Protein AF-A0A852MVF2-F1 (afdb_monomer)

InterPro domains:
  IPR016192 APOBEC/CMP deaminase, zinc-binding [PS00903] (50-86)
  IPR016193 Cytidine deaminase-like [SSF53927] (29-123)
  IPR041547 C->U-editing enzyme APOBEC-1 [PF18774] (13-133)
  IPR050610 APOBEC Cytidine Deaminase [PTHR13857] (8-133)

Radius of gyration: 14.44 Å; Cα contacts (8 Å, |Δi|>4): 221; chains: 1; bounding box: 33×32×40 Å

Secondary structure (DSSP, 8-state):
-----HHHHHHHH-TT---SS-EEEEEEEESSSPPPEEEEEE-BTTTTB-HHHHIIIII-----SS-EEEEEEESSPPPHHHHHHHHHHHHH-TTEEEEEEESS-TTTTSHHHHHHHHHHHTSTTEEEEEPP--

Mean predicted aligned error: 4.95 Å

pLDDT: mean 8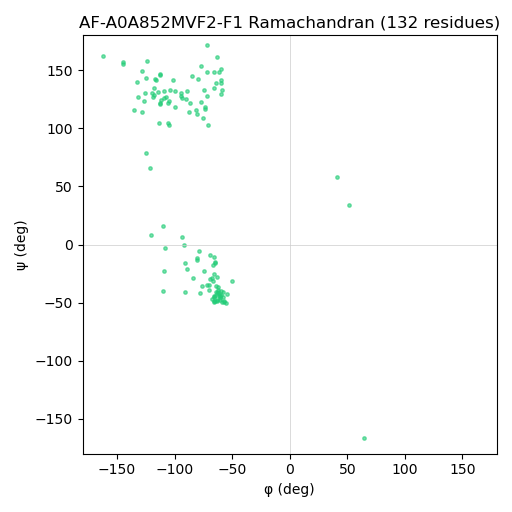9.05, std 10.0, range [46.41, 98.25]

Foldseek 3Di:
DDDDDPVNVCQLLALVHDDPKKKKWKWKDFDDDDDTDIDIFIQDPVVRGHRLRCCLPPPDDDPDLGAMEMEIEMSEQDALVSLVVVVVSCVVNVSYAYEYEYSYYDPCVDPSRVVSVVVSCPDPRYHYYYDDDD

Nearest PDB structures (foldseek):
  5z98-assembly1_A-2  TM=8.944E-01  e=8.880E-13  Pan troglodytes
  5jj4-assembly1_C  TM=9.070E-01  e=4.450E-11  Escherichia coli O157:H7
  8fvi-assembly1_A  TM=8.799E-01  e=7.645E-12  Homo sapiens
  5w3v-assembly1_B  TM=8.955E-01  e=3.428E-11  Macaca nemestrina
  5w45-assembly2_B  TM=8.680E-01  e=9.736E-11  Homo sapiens

Structure (mmCIF, N/CA/C/O backbone):
data_AF-A0A852MVF2-F1
#
_entry.id   AF-A0A852MVF2-F1
#
loop_
_atom_site.group_PDB
_atom_site.id
_atom_site.type_symbol
_atom_site.label_atom_id
_atom_site.label_alt_id
_atom_site.label_comp_id
_atom_site.label_asym_id
_atom_site.label_entity_id
_atom_site.label_seq_id
_atom_site.pdbx_PDB_ins_code
_atom_site.Cartn_x
_atom_site.Cartn_y
_atom_site.Cartn_z
_atom_site.occupancy
_atom_site.B_iso_or_equiv
_atom_site.auth_seq_id
_atom_site.auth_comp_id
_atom_site.auth_asym_id
_atom_site.auth_atom_id
_atom_site.pdbx_PDB_model_num
ATOM 1 N N . SER A 1 1 ? -7.450 19.927 -0.834 1.00 46.41 1 SER A N 1
ATOM 2 C CA . SER A 1 1 ? -7.901 18.754 -1.604 1.00 46.41 1 SER A CA 1
ATOM 3 C C . SER A 1 1 ? -7.329 18.884 -3.001 1.00 46.41 1 SER A C 1
ATOM 5 O O . SER A 1 1 ? -7.687 19.831 -3.693 1.00 46.41 1 SER A O 1
ATOM 7 N N . MET A 1 2 ? -6.349 18.052 -3.359 1.00 49.56 2 MET A N 1
ATOM 8 C CA . MET A 1 2 ? -5.748 18.068 -4.693 1.00 49.56 2 MET A CA 1
ATOM 9 C C . MET A 1 2 ? -6.685 17.304 -5.630 1.00 49.56 2 MET A C 1
ATOM 11 O O . MET A 1 2 ? -6.912 16.111 -5.445 1.00 49.56 2 MET A O 1
ATOM 15 N N . TYR A 1 3 ? -7.303 18.010 -6.575 1.00 61.66 3 TYR A N 1
ATOM 16 C CA . TYR A 1 3 ? -8.206 17.407 -7.550 1.00 61.66 3 TYR A CA 1
ATOM 17 C C . TYR A 1 3 ? -7.370 16.662 -8.595 1.00 61.66 3 TYR A C 1
ATOM 19 O O . TYR A 1 3 ? -6.693 17.290 -9.407 1.00 61.66 3 TYR A O 1
ATOM 27 N N . VAL A 1 4 ? -7.393 15.329 -8.576 1.00 64.69 4 VAL A N 1
ATOM 28 C CA . VAL A 1 4 ? -6.790 14.529 -9.649 1.00 64.69 4 VAL A CA 1
ATOM 29 C C . VAL A 1 4 ? -7.730 14.557 -10.847 1.00 64.69 4 VAL A C 1
ATOM 31 O O . VAL A 1 4 ? -8.908 14.212 -10.747 1.00 64.69 4 VAL A O 1
ATOM 34 N N . ALA A 1 5 ? -7.226 15.006 -11.996 1.00 73.75 5 ALA A N 1
ATOM 35 C CA . ALA A 1 5 ? -8.019 15.050 -13.215 1.00 73.75 5 ALA A CA 1
ATOM 36 C C . ALA A 1 5 ? -8.506 13.638 -13.582 1.00 73.75 5 ALA A C 1
ATOM 38 O O . ALA A 1 5 ? -7.730 12.684 -13.546 1.00 73.75 5 ALA A O 1
ATOM 39 N N . LYS A 1 6 ? -9.761 13.503 -14.036 1.00 73.44 6 LYS A N 1
ATOM 40 C CA . LYS A 1 6 ? -10.316 12.220 -14.525 1.00 73.44 6 LYS A CA 1
ATOM 41 C C . LYS A 1 6 ? -9.413 11.531 -15.554 1.00 73.44 6 LYS A C 1
ATOM 43 O O . LYS A 1 6 ? -9.382 10.310 -15.637 1.00 73.44 6 LYS A O 1
ATOM 48 N N . ARG A 1 7 ? -8.685 12.325 -16.343 1.00 76.12 7 ARG A N 1
ATOM 49 C CA . ARG A 1 7 ? -7.694 11.835 -17.300 1.00 76.12 7 ARG A CA 1
ATOM 50 C C . ARG A 1 7 ? -6.506 11.159 -16.608 1.00 76.12 7 ARG A C 1
ATOM 52 O O . ARG A 1 7 ? -6.188 10.039 -16.973 1.00 76.12 7 ARG A O 1
ATOM 59 N N . ALA A 1 8 ? -5.923 11.798 -15.594 1.00 74.19 8 ALA A N 1
ATOM 60 C CA . ALA A 1 8 ? -4.826 11.224 -14.818 1.00 74.19 8 ALA A CA 1
ATOM 61 C C . ALA A 1 8 ? -5.268 9.940 -14.100 1.00 74.19 8 ALA A C 1
ATOM 63 O O . ALA A 1 8 ? -4.544 8.956 -14.125 1.00 74.19 8 ALA A O 1
ATOM 64 N N . LEU A 1 9 ? -6.492 9.894 -13.561 1.00 76.75 9 LEU A N 1
ATOM 65 C CA . LEU A 1 9 ? -7.052 8.658 -13.000 1.00 76.75 9 LEU A CA 1
ATOM 66 C C . LEU A 1 9 ? -7.069 7.521 -14.038 1.00 76.75 9 LEU A C 1
ATOM 68 O O . LEU A 1 9 ? -6.598 6.424 -13.764 1.00 76.75 9 LEU A O 1
ATOM 72 N N . ARG A 1 10 ? -7.578 7.791 -15.245 1.00 80.00 10 ARG A N 1
ATOM 73 C CA . ARG A 1 10 ? -7.638 6.791 -16.321 1.00 80.00 10 ARG A CA 1
ATOM 74 C C . ARG A 1 10 ? -6.252 6.331 -16.755 1.00 80.00 10 ARG A C 1
ATOM 76 O O . ARG A 1 10 ? -6.018 5.138 -16.837 1.00 80.00 10 ARG A O 1
ATOM 83 N N . GLU A 1 11 ? -5.337 7.258 -17.010 1.00 83.69 11 GLU A N 1
ATOM 84 C CA . GLU A 1 11 ? -3.986 6.924 -17.478 1.00 83.69 11 GLU A CA 1
ATOM 85 C C . GLU A 1 11 ? -3.197 6.129 -16.426 1.00 83.69 11 GLU A C 1
ATOM 87 O O . GLU A 1 11 ? -2.448 5.221 -16.776 1.00 83.69 11 GLU A O 1
ATOM 92 N N . GLN A 1 12 ? -3.392 6.430 -15.140 1.00 85.50 12 GLN A N 1
ATOM 93 C CA . GLN A 1 12 ? -2.636 5.800 -14.059 1.00 85.50 12 GLN A CA 1
ATOM 94 C C . GLN A 1 12 ? -3.222 4.457 -13.613 1.00 85.50 12 GLN A C 1
ATOM 96 O O . GLN A 1 12 ? -2.466 3.590 -13.185 1.00 85.50 12 GLN A O 1
ATOM 101 N N . PHE A 1 13 ? -4.533 4.236 -13.735 1.00 87.25 13 PHE A N 1
ATOM 102 C CA . PHE A 1 13 ? -5.190 3.006 -13.266 1.00 87.25 13 PHE A CA 1
ATOM 103 C C . PHE A 1 13 ? -5.645 2.068 -14.394 1.00 87.25 13 PHE A C 1
ATOM 105 O O . PHE A 1 13 ? -6.095 0.965 -14.111 1.00 87.25 13 PHE A O 1
ATOM 112 N N . ASP A 1 14 ? -5.479 2.440 -15.668 1.00 86.12 14 ASP A N 1
ATOM 113 C CA . ASP A 1 14 ? -5.697 1.519 -16.789 1.00 86.12 14 ASP A CA 1
ATOM 114 C C . ASP A 1 14 ? -4.544 0.496 -16.869 1.00 86.12 14 ASP A C 1
ATOM 116 O O . ASP A 1 14 ? -3.384 0.879 -17.068 1.00 86.12 14 ASP A O 1
ATOM 120 N N . PRO A 1 15 ? -4.812 -0.814 -16.729 1.00 84.19 15 PRO A N 1
ATOM 121 C CA . PRO A 1 15 ? -3.761 -1.828 -16.697 1.00 84.19 15 PRO A CA 1
ATOM 122 C C . PRO A 1 15 ? -3.053 -2.030 -18.044 1.00 84.19 15 PRO A C 1
ATOM 124 O O . PRO A 1 15 ? -2.036 -2.718 -18.098 1.00 84.19 15 PRO A O 1
ATOM 127 N N . ARG A 1 16 ? -3.557 -1.426 -19.130 1.00 84.06 16 ARG A N 1
ATOM 128 C CA . ARG A 1 16 ? -2.944 -1.467 -20.468 1.00 84.06 16 ARG A CA 1
ATOM 129 C C . ARG A 1 16 ? -1.799 -0.465 -20.633 1.00 84.06 16 ARG A C 1
ATOM 131 O O . ARG A 1 16 ? -1.076 -0.536 -21.625 1.00 84.06 16 ARG A O 1
ATOM 138 N N . TRP A 1 17 ? -1.640 0.465 -19.689 1.00 82.44 17 TRP A N 1
ATOM 139 C CA . TRP A 1 17 ? -0.610 1.502 -19.707 1.00 82.44 17 TRP A CA 1
ATOM 140 C C . TRP A 1 17 ? 0.406 1.286 -18.584 1.00 82.44 17 TRP A C 1
ATOM 142 O O . TRP A 1 17 ? 0.064 0.828 -17.495 1.00 82.44 17 TRP A O 1
ATOM 152 N N . TYR A 1 18 ? 1.666 1.639 -18.857 1.00 83.12 18 TYR A N 1
ATOM 153 C CA . TYR A 1 18 ? 2.812 1.379 -17.979 1.00 83.12 18 TYR A CA 1
ATOM 154 C C . TYR A 1 18 ? 3.522 2.687 -17.590 1.00 83.12 18 TYR A C 1
ATOM 156 O O . TYR A 1 18 ? 4.646 2.932 -18.035 1.00 83.12 18 TYR A O 1
ATOM 164 N N . PRO A 1 19 ? 2.863 3.572 -16.821 1.00 83.25 19 PRO A N 1
ATOM 165 C CA . PRO A 1 19 ? 3.481 4.812 -16.370 1.00 83.25 19 PRO A CA 1
ATOM 166 C C . PRO A 1 19 ? 4.642 4.522 -15.410 1.00 83.25 19 PRO A C 1
ATOM 168 O O . PRO A 1 19 ? 4.608 3.543 -14.662 1.00 83.25 19 PRO A O 1
ATOM 171 N N . GLN A 1 20 ? 5.657 5.393 -15.433 1.00 79.44 20 GLN A N 1
ATOM 172 C CA . GLN A 1 20 ? 6.776 5.342 -14.484 1.00 79.44 20 GLN A CA 1
ATOM 173 C C . GLN A 1 20 ? 6.350 5.776 -13.076 1.00 79.44 20 GLN A C 1
ATOM 175 O O . GLN A 1 20 ? 6.834 5.223 -12.093 1.00 79.44 20 GLN A O 1
ATOM 180 N N . GLU A 1 21 ? 5.433 6.742 -12.986 1.00 83.25 21 GLU A N 1
ATOM 181 C CA . GLU A 1 21 ? 4.898 7.219 -11.714 1.00 83.25 21 GLU A CA 1
ATOM 182 C C . GLU A 1 21 ? 3.968 6.175 -11.071 1.00 83.25 21 GLU A C 1
ATOM 184 O O . GLU A 1 21 ? 3.244 5.438 -11.745 1.00 83.25 21 GLU A O 1
ATOM 189 N N . THR A 1 22 ? 3.956 6.159 -9.741 1.00 84.50 22 THR A N 1
ATOM 190 C CA . THR A 1 22 ? 3.006 5.408 -8.921 1.00 84.50 22 THR A CA 1
ATOM 191 C C . THR A 1 22 ? 2.103 6.379 -8.175 1.00 84.50 22 THR A C 1
ATOM 193 O O . THR A 1 22 ? 2.563 7.196 -7.380 1.00 84.50 22 THR A O 1
ATOM 196 N N . TYR A 1 23 ? 0.800 6.248 -8.405 1.00 90.31 23 TYR A N 1
ATOM 197 C CA . TYR A 1 23 ? -0.262 6.936 -7.676 1.00 90.31 23 TYR A CA 1
ATOM 198 C C . TYR A 1 23 ? -0.910 6.010 -6.645 1.00 90.31 23 TYR A C 1
ATOM 200 O O . TYR A 1 23 ? -1.144 4.827 -6.920 1.00 90.31 23 TYR A O 1
ATOM 208 N N . LEU A 1 24 ? -1.229 6.597 -5.493 1.00 92.38 24 LEU A N 1
ATOM 209 C CA . LEU A 1 24 ? -1.923 6.014 -4.353 1.00 92.38 24 LEU A CA 1
ATOM 210 C C . LEU A 1 24 ? -3.087 6.942 -3.984 1.00 92.38 24 LEU A C 1
ATOM 212 O O . LEU A 1 24 ? -2.883 8.076 -3.548 1.00 92.38 24 LEU A O 1
ATOM 216 N N . LEU A 1 25 ? -4.315 6.462 -4.153 1.00 92.25 25 LEU A N 1
ATOM 217 C CA . LEU A 1 25 ? -5.500 7.057 -3.537 1.00 92.25 25 LEU A CA 1
ATOM 218 C C . LEU A 1 25 ? -5.772 6.319 -2.237 1.00 92.25 25 LEU A C 1
ATOM 220 O O . LEU A 1 25 ? -5.863 5.095 -2.236 1.00 92.25 25 LEU A O 1
ATOM 224 N N . CYS A 1 26 ? -5.914 7.050 -1.141 1.00 92.31 26 CYS A N 1
ATOM 225 C CA . CYS A 1 26 ? -6.259 6.461 0.139 1.00 92.31 26 CYS A CA 1
ATOM 226 C C . CYS A 1 26 ? -7.607 6.960 0.646 1.00 92.31 26 CYS A C 1
ATOM 228 O O . CYS A 1 26 ? -7.913 8.153 0.570 1.00 92.31 26 CYS A O 1
ATOM 230 N N . GLU A 1 27 ? -8.351 6.054 1.265 1.00 93.00 27 GLU A N 1
ATOM 231 C CA . GLU A 1 27 ? -9.455 6.371 2.159 1.00 93.00 27 GLU A CA 1
ATOM 232 C C . GLU A 1 27 ? -9.100 5.911 3.574 1.00 93.00 27 GLU A C 1
ATOM 234 O O . GLU A 1 27 ? -8.654 4.784 3.776 1.00 93.00 27 GLU A O 1
ATOM 239 N N . LEU A 1 28 ? -9.285 6.784 4.564 1.00 92.00 28 LEU A N 1
ATOM 240 C CA . LEU A 1 28 ? -9.076 6.477 5.978 1.00 92.00 28 LEU A CA 1
ATOM 241 C C . LEU A 1 28 ? -10.378 6.639 6.745 1.00 92.00 28 LEU A C 1
ATOM 243 O O . LEU A 1 28 ? -10.980 7.716 6.749 1.00 92.00 28 LEU A O 1
ATOM 247 N N . LYS A 1 29 ? -10.771 5.598 7.477 1.00 91.75 29 LYS A N 1
ATOM 248 C CA . LYS A 1 29 ? -11.969 5.605 8.314 1.00 91.75 29 LYS A CA 1
ATOM 249 C C . LYS A 1 29 ? -11.642 5.185 9.744 1.00 91.75 29 LYS A C 1
ATOM 251 O O . LYS A 1 29 ? -11.142 4.091 9.986 1.00 91.75 29 LYS A O 1
ATOM 256 N N . TRP A 1 30 ? -11.979 6.049 10.700 1.00 89.75 30 TRP A N 1
ATOM 257 C CA . TRP A 1 30 ? -11.840 5.783 12.133 1.00 89.75 30 TRP A CA 1
ATOM 258 C C . TRP A 1 30 ? -13.192 5.364 12.720 1.00 89.75 30 TRP A C 1
ATOM 260 O O . TRP A 1 30 ? -14.147 6.142 12.703 1.00 89.75 30 TRP A O 1
ATOM 270 N N . GLY A 1 31 ? -13.278 4.143 13.252 1.00 85.06 31 GLY A N 1
ATOM 271 C CA . GLY A 1 31 ? -14.526 3.575 13.771 1.00 85.06 31 GLY A CA 1
ATOM 272 C C . GLY A 1 31 ? -15.613 3.362 12.702 1.00 85.06 31 GLY A C 1
ATOM 273 O O . GLY A 1 31 ? -15.363 3.404 11.497 1.00 85.06 31 GLY A O 1
ATOM 274 N N . ASN A 1 32 ? -16.852 3.122 13.142 1.00 74.25 32 ASN A N 1
ATOM 275 C CA . ASN A 1 32 ? -17.922 2.648 12.250 1.00 74.25 32 ASN A CA 1
ATOM 276 C C . ASN A 1 32 ? -18.731 3.763 11.561 1.00 74.25 32 ASN A C 1
ATOM 278 O O . ASN A 1 32 ? -19.328 3.512 10.514 1.00 74.25 32 ASN A O 1
ATOM 282 N N . SER A 1 33 ? -18.733 4.987 12.093 1.00 66.12 33 SER A N 1
ATOM 283 C CA . SER A 1 33 ? -19.697 6.041 11.726 1.00 66.12 33 SER A CA 1
ATOM 284 C C . SER A 1 33 ? -19.082 7.330 11.163 1.00 66.12 33 SER A C 1
ATOM 286 O O . SER A 1 33 ? -19.797 8.309 10.967 1.00 66.12 33 SER A O 1
ATOM 288 N N . GLY A 1 34 ? -17.776 7.353 10.884 1.00 71.50 34 GLY A N 1
ATOM 289 C CA . GLY A 1 34 ? -17.106 8.525 10.314 1.00 71.50 34 GLY A CA 1
ATOM 290 C C . GLY A 1 34 ? -17.192 8.608 8.786 1.00 71.50 34 GLY A C 1
ATOM 291 O O . GLY A 1 34 ? -17.113 7.584 8.102 1.00 71.50 34 GLY A O 1
ATOM 292 N N . THR A 1 35 ? -17.287 9.832 8.258 1.00 83.12 35 THR A N 1
ATOM 293 C CA . THR A 1 35 ? -16.983 10.141 6.851 1.00 83.12 35 THR A CA 1
ATOM 294 C C . THR A 1 35 ? -15.522 9.776 6.569 1.00 83.12 35 THR A C 1
ATOM 296 O O . THR A 1 35 ? -14.656 10.192 7.348 1.00 83.12 35 THR A O 1
ATOM 299 N N . PRO A 1 36 ? -15.219 9.018 5.500 1.00 86.69 36 PRO A N 1
ATOM 300 C CA . PRO A 1 36 ? -13.842 8.678 5.173 1.00 86.69 36 PRO A CA 1
ATOM 301 C C . PRO A 1 36 ? -13.049 9.937 4.816 1.00 86.69 36 PRO A C 1
ATOM 303 O O . PRO A 1 36 ? -13.535 10.838 4.127 1.00 86.69 36 PRO A O 1
ATOM 306 N N . TRP A 1 37 ? -11.814 10.004 5.301 1.00 88.81 37 TRP A N 1
ATOM 307 C CA . TRP A 1 37 ? -10.856 11.009 4.874 1.00 88.81 37 TRP A CA 1
ATOM 308 C C . TRP A 1 37 ? -10.132 10.507 3.630 1.00 88.81 37 TRP A C 1
ATOM 310 O O . TRP A 1 37 ? -9.515 9.446 3.665 1.00 88.81 37 TRP A O 1
ATOM 320 N N . ILE A 1 38 ? -10.223 11.266 2.540 1.00 89.44 38 ILE A N 1
ATOM 321 C CA . ILE A 1 38 ? -9.690 10.875 1.234 1.00 89.44 38 ILE A CA 1
ATOM 322 C C . ILE A 1 38 ? -8.468 11.728 0.900 1.00 89.44 38 ILE A C 1
ATOM 324 O O . ILE A 1 38 ? -8.517 12.959 1.012 1.00 89.44 38 ILE A O 1
ATOM 328 N N . HIS A 1 39 ? -7.384 11.090 0.461 1.00 87.62 39 HIS A N 1
ATOM 329 C CA . HIS A 1 39 ? -6.155 11.778 0.072 1.00 87.62 39 HIS A CA 1
ATOM 330 C C . HIS A 1 39 ? -5.450 11.094 -1.103 1.00 87.62 39 HIS A C 1
ATOM 332 O O . HIS A 1 39 ? -5.657 9.915 -1.376 1.00 87.62 39 HIS A O 1
ATOM 338 N N . TRP A 1 40 ? -4.632 11.867 -1.816 1.00 87.88 40 TRP A N 1
ATOM 339 C CA . TRP A 1 40 ? -3.870 11.415 -2.976 1.00 87.88 40 TRP A CA 1
ATOM 340 C C . TRP A 1 40 ? -2.385 11.587 -2.713 1.00 87.88 40 TRP A C 1
ATOM 342 O O . TRP A 1 40 ? -1.946 12.675 -2.348 1.00 87.88 40 TRP A O 1
ATOM 352 N N . VAL A 1 41 ? -1.626 10.532 -2.970 1.00 89.00 41 VAL A N 1
ATOM 353 C CA . VAL A 1 41 ? -0.171 10.514 -2.897 1.00 89.00 41 VAL A CA 1
ATOM 354 C C . VAL A 1 41 ? 0.370 10.032 -4.238 1.00 89.00 41 VAL A C 1
ATOM 356 O O . VAL A 1 41 ? -0.214 9.160 -4.882 1.00 89.00 41 VAL A O 1
ATOM 359 N N . LYS A 1 42 ? 1.494 10.601 -4.664 1.00 88.31 42 LYS A N 1
ATOM 360 C CA . LYS A 1 42 ? 2.308 10.041 -5.740 1.00 88.31 42 LYS A CA 1
ATOM 361 C C . LYS A 1 42 ? 3.729 9.819 -5.243 1.00 88.31 42 LYS A C 1
ATOM 363 O O . LYS A 1 42 ? 4.130 10.448 -4.263 1.00 88.31 42 LYS A O 1
ATOM 368 N N . ASN A 1 43 ? 4.465 8.929 -5.895 1.00 85.19 43 ASN A N 1
ATOM 369 C CA . ASN A 1 43 ? 5.884 8.762 -5.613 1.00 85.19 43 ASN A CA 1
ATOM 370 C C . ASN A 1 43 ? 6.647 10.075 -5.875 1.00 85.19 43 ASN A C 1
ATOM 372 O O . ASN A 1 43 ? 6.250 10.898 -6.704 1.00 85.19 43 ASN A O 1
ATOM 376 N N . ASP A 1 44 ? 7.739 10.266 -5.145 1.00 83.94 44 ASP A N 1
ATOM 377 C CA . ASP A 1 44 ? 8.629 11.408 -5.311 1.00 83.94 44 ASP A CA 1
ATOM 378 C C . ASP A 1 44 ? 9.905 10.947 -6.016 1.00 83.94 44 ASP A C 1
ATOM 380 O O . ASP A 1 44 ? 10.771 10.314 -5.409 1.00 83.94 44 ASP A O 1
ATOM 384 N N . ASP A 1 45 ? 10.011 11.277 -7.304 1.00 77.44 45 ASP A N 1
ATOM 385 C CA . ASP A 1 45 ? 11.161 10.928 -8.143 1.00 77.44 45 ASP A CA 1
ATOM 386 C C . ASP A 1 45 ? 12.463 11.586 -7.662 1.00 77.44 45 ASP A C 1
ATOM 388 O O . ASP A 1 45 ? 13.544 11.043 -7.879 1.00 77.44 45 ASP A O 1
ATOM 392 N N . TYR A 1 46 ? 12.388 12.745 -6.996 1.00 79.44 46 TYR A N 1
ATOM 393 C CA . TYR A 1 46 ? 13.577 13.468 -6.543 1.00 79.44 46 TYR A CA 1
ATOM 394 C C . TYR A 1 46 ? 14.164 12.845 -5.277 1.00 79.44 46 TYR A C 1
ATOM 396 O O . TYR A 1 46 ? 15.381 12.710 -5.153 1.00 79.44 46 TYR A O 1
ATOM 404 N N . THR A 1 47 ? 13.304 12.450 -4.335 1.00 80.94 47 THR A N 1
ATOM 405 C CA . THR A 1 47 ? 13.741 11.787 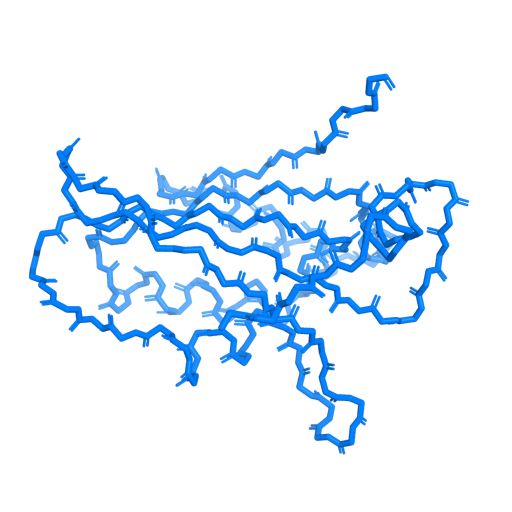-3.095 1.00 80.94 47 THR A CA 1
ATOM 406 C C . THR A 1 47 ? 13.771 10.263 -3.201 1.00 80.94 47 THR A C 1
ATOM 408 O O . THR A 1 47 ? 14.159 9.598 -2.242 1.00 80.94 47 THR A O 1
ATOM 411 N N . ASN A 1 48 ? 13.397 9.711 -4.363 1.00 84.50 48 ASN A N 1
ATOM 412 C CA . ASN A 1 48 ? 13.241 8.279 -4.613 1.00 84.50 48 ASN A CA 1
ATOM 413 C C . ASN A 1 48 ? 12.340 7.594 -3.565 1.00 84.50 48 ASN A C 1
ATOM 415 O O . ASN A 1 48 ? 12.570 6.446 -3.180 1.00 84.50 48 ASN A O 1
ATOM 419 N N . ARG A 1 49 ? 11.327 8.321 -3.071 1.00 89.25 49 ARG A N 1
ATOM 420 C CA . ARG A 1 49 ? 10.378 7.821 -2.071 1.00 89.25 49 ARG A CA 1
ATOM 421 C C . ARG A 1 49 ? 9.142 7.262 -2.749 1.00 89.25 49 ARG A C 1
ATOM 423 O O . ARG A 1 49 ? 8.518 7.907 -3.593 1.00 89.25 49 ARG A O 1
ATOM 430 N N . HIS A 1 50 ? 8.773 6.055 -2.343 1.00 94.25 50 HIS A N 1
ATOM 431 C CA . HIS A 1 50 ? 7.576 5.389 -2.834 1.00 94.25 50 HIS A CA 1
ATOM 432 C C . HIS A 1 50 ? 6.320 5.971 -2.169 1.00 94.25 50 HIS A C 1
ATOM 434 O O . HIS A 1 50 ? 6.374 6.484 -1.048 1.00 94.25 50 HIS A O 1
ATOM 440 N N . ALA A 1 51 ? 5.179 5.889 -2.855 1.00 94.06 51 ALA A N 1
ATOM 441 C CA . ALA A 1 51 ? 3.930 6.492 -2.391 1.00 94.06 51 ALA A CA 1
ATOM 442 C C . ALA A 1 51 ? 3.456 5.893 -1.053 1.00 94.06 51 ALA A C 1
ATOM 444 O O . ALA A 1 51 ? 2.960 6.612 -0.189 1.00 94.06 51 ALA A O 1
ATOM 445 N N . GLU A 1 52 ? 3.655 4.590 -0.862 1.00 96.19 52 GLU A N 1
ATOM 446 C CA . GLU A 1 52 ? 3.313 3.846 0.350 1.00 96.19 52 GLU A CA 1
ATOM 447 C C . GLU A 1 52 ? 4.141 4.326 1.544 1.00 96.19 52 GLU A C 1
ATOM 449 O O . GLU A 1 52 ? 3.609 4.538 2.632 1.00 96.19 52 GLU A O 1
ATOM 454 N N . GLU A 1 53 ? 5.445 4.527 1.336 1.00 94.62 53 GLU A N 1
ATOM 455 C CA . GLU A 1 53 ? 6.349 5.023 2.372 1.00 94.62 53 GLU A CA 1
ATOM 456 C C . GLU A 1 53 ? 5.997 6.459 2.759 1.00 94.62 53 GLU A C 1
ATOM 458 O O . GLU A 1 53 ? 5.818 6.749 3.942 1.00 94.62 53 GLU A O 1
ATOM 463 N N . TYR A 1 54 ? 5.833 7.336 1.763 1.00 92.44 54 TYR A N 1
ATOM 464 C CA . TYR A 1 54 ? 5.449 8.725 1.990 1.00 92.44 54 TYR A CA 1
ATOM 465 C C . TYR A 1 54 ? 4.120 8.820 2.740 1.00 92.44 54 TYR A C 1
ATOM 467 O O . TYR A 1 54 ? 4.011 9.558 3.716 1.00 92.44 54 TYR A O 1
ATOM 475 N N . PHE A 1 55 ? 3.118 8.033 2.338 1.00 94.12 55 PHE A N 1
ATOM 476 C CA . PHE A 1 55 ? 1.839 8.013 3.033 1.00 94.12 55 PHE A CA 1
ATOM 477 C C . PHE A 1 55 ? 2.004 7.614 4.506 1.00 94.12 55 PHE A C 1
ATOM 479 O O . PHE A 1 55 ? 1.491 8.298 5.388 1.00 94.12 55 PHE A O 1
ATOM 486 N N . LEU A 1 56 ? 2.724 6.528 4.794 1.00 94.62 56 LEU A N 1
ATOM 487 C CA . LEU A 1 56 ? 2.859 6.029 6.164 1.00 94.62 56 LEU A CA 1
ATOM 488 C C . LEU A 1 56 ? 3.693 6.946 7.071 1.00 94.62 56 LEU A C 1
ATOM 490 O O . LEU A 1 56 ? 3.461 6.951 8.277 1.00 94.62 56 LEU A O 1
ATOM 494 N N . GLN A 1 57 ? 4.658 7.683 6.518 1.00 90.94 57 GLN A N 1
ATOM 495 C CA . GLN A 1 57 ? 5.549 8.551 7.296 1.00 90.94 57 GLN A CA 1
ATOM 496 C C . GLN A 1 57 ? 5.022 9.981 7.449 1.00 90.94 57 GLN A C 1
ATOM 498 O O . GLN A 1 57 ? 5.153 10.560 8.522 1.00 90.94 57 GLN A O 1
ATOM 503 N N . GLU A 1 58 ? 4.449 10.549 6.388 1.00 88.62 58 GLU A N 1
ATOM 504 C CA . GLU A 1 58 ? 4.154 11.988 6.308 1.00 88.62 58 GLU A CA 1
ATOM 505 C C . GLU A 1 58 ? 2.655 12.288 6.383 1.00 88.62 58 GLU A C 1
ATOM 507 O O . GLU A 1 58 ? 2.256 13.403 6.714 1.00 88.62 58 GLU A O 1
ATOM 512 N N . ILE A 1 59 ? 1.810 11.311 6.037 1.00 88.50 59 ILE A N 1
ATOM 513 C CA . ILE A 1 59 ? 0.363 11.516 5.905 1.00 88.50 59 ILE A CA 1
ATOM 514 C C . ILE A 1 59 ? -0.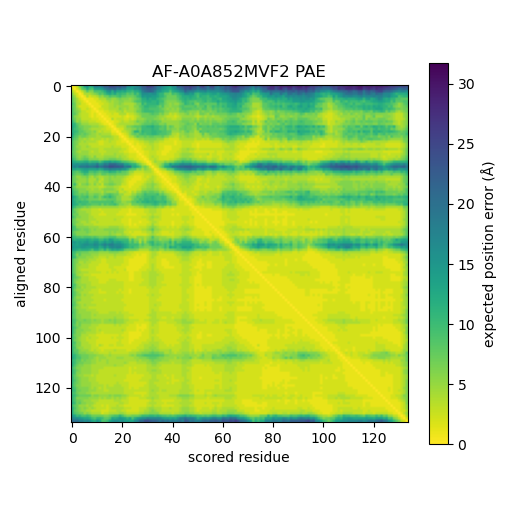419 10.808 7.010 1.00 88.50 59 ILE A C 1
ATOM 516 O O . ILE A 1 59 ? -1.409 11.343 7.515 1.00 88.50 59 ILE A O 1
ATOM 520 N N . PHE A 1 60 ? -0.016 9.593 7.379 1.00 90.81 60 PHE A N 1
ATOM 521 C CA . PHE A 1 60 ? -0.699 8.836 8.410 1.00 90.81 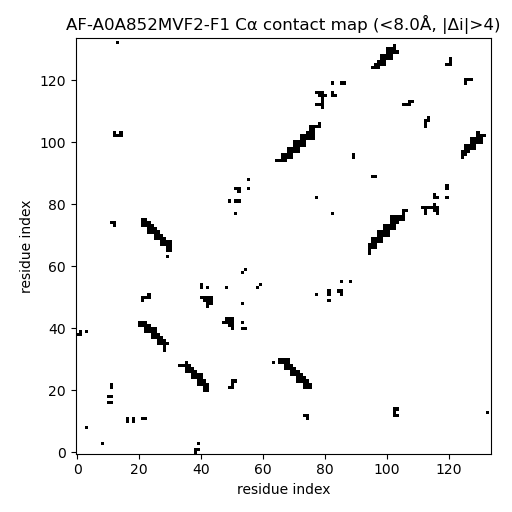60 PHE A CA 1
ATOM 522 C C . PHE A 1 60 ? -0.402 9.413 9.796 1.00 90.81 60 PHE A C 1
ATOM 524 O O . PHE A 1 60 ? 0.710 9.336 10.309 1.00 90.81 60 PHE A O 1
ATOM 531 N N . GLU A 1 61 ? -1.450 9.907 10.448 1.00 86.50 61 GLU A N 1
ATOM 532 C CA . GLU A 1 61 ? -1.416 10.325 11.844 1.00 86.50 61 GLU A CA 1
ATOM 533 C C . GLU A 1 61 ? -2.389 9.470 12.652 1.00 86.50 61 GLU A C 1
ATOM 535 O O . GLU A 1 61 ? -3.577 9.364 12.326 1.00 86.50 61 GLU A O 1
ATOM 540 N N . LEU A 1 62 ? -1.910 8.884 13.750 1.00 81.56 62 LEU A N 1
ATOM 541 C CA . LEU A 1 62 ? -2.771 8.158 14.677 1.00 81.56 62 LEU A CA 1
ATOM 542 C C . LEU A 1 62 ? -3.651 9.157 15.443 1.00 81.56 62 LEU A C 1
ATOM 544 O O . LEU A 1 62 ? -3.193 9.817 16.372 1.00 81.56 62 LEU A O 1
ATOM 548 N N . ARG A 1 63 ? -4.927 9.268 15.058 1.00 78.06 63 ARG A N 1
ATOM 549 C CA . ARG A 1 63 ? -5.863 10.246 15.650 1.00 78.06 63 ARG A CA 1
ATOM 550 C C . ARG A 1 63 ? -6.646 9.718 16.849 1.00 78.06 63 ARG A C 1
ATOM 552 O O . ARG A 1 63 ? -7.274 10.493 17.564 1.00 78.06 63 ARG A O 1
ATOM 559 N N . SER A 1 64 ? -6.671 8.403 17.047 1.00 76.12 64 SER A N 1
ATOM 560 C CA . SER A 1 64 ? -7.453 7.748 18.095 1.00 76.12 64 SER A CA 1
ATOM 561 C C . SER A 1 64 ? -6.948 6.326 18.352 1.00 76.12 64 SER A C 1
ATOM 563 O O . SER A 1 64 ? -6.300 5.731 17.496 1.00 76.12 64 SER A O 1
ATOM 565 N N . PHE A 1 65 ? -7.308 5.757 19.505 1.00 79.44 65 PHE A N 1
ATOM 566 C CA . PHE A 1 65 ? -7.129 4.331 19.801 1.00 79.44 65 PHE A CA 1
ATOM 567 C C . PHE A 1 65 ? -8.200 3.436 19.156 1.00 79.44 65 PHE A C 1
ATOM 569 O O . PHE A 1 65 ? -8.096 2.212 19.223 1.00 79.44 65 PHE A O 1
ATOM 576 N N . ASN A 1 66 ? -9.214 4.024 18.512 1.00 87.06 66 ASN A N 1
ATOM 577 C CA . ASN A 1 66 ? -10.224 3.282 17.761 1.00 87.06 66 ASN A CA 1
ATOM 578 C C . ASN A 1 66 ? -9.618 2.518 16.573 1.00 87.06 66 ASN A C 1
ATOM 580 O O . ASN A 1 66 ? -8.534 2.842 16.089 1.00 87.06 66 ASN A O 1
ATOM 584 N N . VAL A 1 67 ? -10.362 1.526 16.077 1.00 91.69 67 VAL A N 1
ATOM 585 C CA . VAL A 1 67 ? -10.012 0.810 14.843 1.00 91.69 67 VAL A CA 1
ATOM 586 C C . VAL A 1 67 ? -9.932 1.792 13.672 1.00 91.69 67 VAL A C 1
ATOM 588 O O . VAL A 1 67 ? -10.835 2.614 13.482 1.00 91.69 67 VAL A O 1
ATOM 591 N N . CYS A 1 68 ? -8.856 1.686 12.897 1.00 92.81 68 CYS A N 1
ATOM 592 C CA . CYS A 1 68 ? -8.628 2.433 11.669 1.00 92.81 68 CYS A CA 1
ATOM 593 C C . CYS A 1 68 ? -8.676 1.476 10.482 1.00 92.81 68 CYS A C 1
ATOM 595 O O . CYS A 1 68 ? -7.918 0.509 10.452 1.00 92.81 68 CYS A O 1
ATOM 597 N N . ASN A 1 69 ? -9.535 1.761 9.510 1.00 94.56 69 ASN A N 1
ATOM 598 C CA . ASN A 1 69 ? -9.541 1.065 8.230 1.00 94.56 69 ASN A CA 1
ATOM 599 C C . ASN A 1 69 ? -8.930 1.990 7.183 1.00 94.56 69 ASN A C 1
ATOM 601 O O . ASN A 1 69 ? -9.386 3.126 7.014 1.00 94.56 69 ASN A O 1
ATOM 605 N N . ILE A 1 70 ? -7.887 1.504 6.523 1.00 95.38 70 ILE A N 1
ATOM 606 C CA . ILE A 1 70 ? -7.209 2.174 5.424 1.00 95.38 70 ILE A CA 1
ATOM 607 C C . ILE A 1 70 ? -7.536 1.399 4.154 1.00 95.38 70 ILE A C 1
ATOM 609 O O . ILE A 1 70 ? -7.272 0.206 4.087 1.00 95.38 70 ILE A O 1
ATOM 613 N N . THR A 1 71 ? -8.044 2.069 3.132 1.00 96.06 71 THR A N 1
ATOM 614 C CA . THR A 1 71 ? -8.181 1.482 1.797 1.00 96.06 71 THR A CA 1
ATOM 615 C C . THR A 1 71 ? -7.225 2.202 0.866 1.00 96.06 71 THR A C 1
ATOM 617 O O . THR A 1 71 ? -7.295 3.424 0.730 1.00 96.06 71 THR A O 1
ATOM 620 N N . TRP A 1 72 ? -6.307 1.465 0.250 1.00 97.00 72 TRP A N 1
ATOM 621 C CA . TRP A 1 72 ? -5.384 1.975 -0.754 1.00 97.00 72 TRP A CA 1
ATOM 622 C C . TRP A 1 72 ? -5.775 1.480 -2.134 1.00 97.00 72 TRP A C 1
ATOM 624 O O . TRP A 1 72 ? -5.852 0.284 -2.381 1.00 97.00 72 TRP A O 1
ATOM 634 N N . TYR A 1 73 ? -5.929 2.421 -3.052 1.00 94.75 73 TYR A N 1
ATOM 635 C CA . TYR A 1 73 ? -6.051 2.177 -4.475 1.00 94.75 73 TYR A CA 1
ATOM 636 C C . TYR A 1 73 ? -4.724 2.566 -5.119 1.00 94.75 73 TYR A C 1
ATOM 638 O O . TYR A 1 73 ? -4.411 3.748 -5.287 1.00 94.75 73 TYR A O 1
ATOM 646 N N . LEU A 1 74 ? -3.930 1.556 -5.449 1.00 95.06 74 LEU A N 1
ATOM 647 C CA . LEU A 1 74 ? -2.594 1.689 -6.003 1.00 95.06 74 LEU A CA 1
ATOM 648 C C . LEU A 1 74 ? -2.581 1.406 -7.503 1.00 95.06 74 LEU A C 1
ATOM 650 O O . LEU A 1 74 ? -3.095 0.399 -7.982 1.00 95.06 74 LEU A O 1
ATOM 654 N N . SER A 1 75 ? -1.919 2.278 -8.252 1.00 94.38 75 SER A N 1
ATOM 655 C CA . SER A 1 75 ? -1.646 2.066 -9.682 1.00 94.38 75 SER A CA 1
ATOM 656 C C . SER A 1 75 ? -0.677 0.896 -9.940 1.00 94.38 75 SER A C 1
ATOM 658 O O . SER A 1 75 ? -0.803 0.185 -10.936 1.00 94.38 75 SER A O 1
ATOM 660 N N . TRP A 1 76 ? 0.256 0.653 -9.018 1.00 94.81 76 TRP A N 1
ATOM 661 C CA . TRP A 1 76 ? 1.231 -0.436 -9.043 1.00 94.81 76 TRP A CA 1
ATOM 662 C C . TRP A 1 76 ? 1.273 -1.126 -7.682 1.00 94.81 76 TRP A C 1
ATOM 664 O O . TRP A 1 76 ? 1.228 -0.461 -6.652 1.00 94.81 76 TRP A O 1
ATOM 674 N N . SER A 1 77 ? 1.375 -2.454 -7.656 1.00 96.50 77 SER A N 1
ATOM 675 C CA . SER A 1 77 ? 1.521 -3.195 -6.402 1.00 96.50 77 SER A CA 1
ATOM 676 C C . SER A 1 77 ? 2.798 -2.794 -5.659 1.00 96.50 77 SER A C 1
ATOM 678 O O . SER A 1 77 ? 3.813 -2.552 -6.318 1.00 96.50 77 SER A O 1
ATOM 680 N N . PRO A 1 78 ? 2.813 -2.836 -4.317 1.00 97.19 78 PRO A N 1
ATOM 681 C CA . PRO A 1 78 ? 4.004 -2.488 -3.559 1.00 97.19 78 PRO A CA 1
ATOM 682 C C . PRO A 1 78 ? 5.191 -3.389 -3.902 1.00 97.19 78 PRO A C 1
ATOM 684 O O . PRO A 1 78 ? 5.049 -4.601 -4.092 1.00 97.19 78 PRO A O 1
ATOM 687 N N . CYS A 1 79 ? 6.387 -2.799 -3.957 1.00 96.06 79 CYS A N 1
ATOM 688 C CA . CYS A 1 79 ? 7.627 -3.562 -4.086 1.00 96.06 79 CYS A CA 1
ATOM 689 C C . CYS A 1 79 ? 7.960 -4.305 -2.778 1.00 96.06 79 CYS A C 1
ATOM 691 O O . CYS A 1 79 ? 7.341 -4.077 -1.735 1.00 96.06 79 CYS A O 1
ATOM 693 N N . ALA A 1 80 ? 8.977 -5.172 -2.802 1.00 97.00 80 ALA A N 1
ATOM 694 C CA . ALA A 1 80 ? 9.408 -5.935 -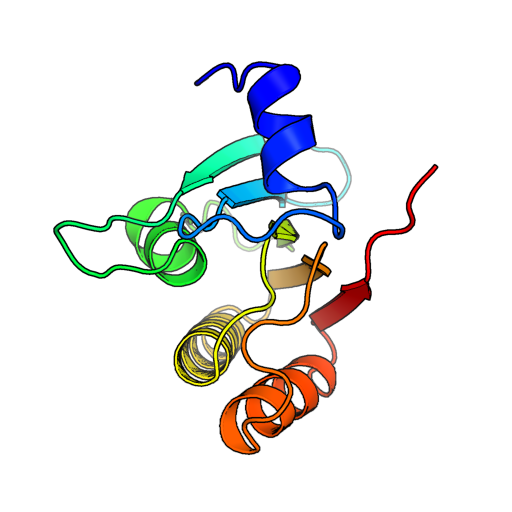1.629 1.00 97.00 80 ALA A CA 1
ATOM 695 C C . ALA A 1 80 ? 9.732 -5.046 -0.410 1.00 97.00 80 ALA A C 1
ATOM 697 O O . ALA A 1 80 ? 9.317 -5.361 0.708 1.00 97.00 80 ALA A O 1
ATOM 698 N N . ASN A 1 81 ? 10.416 -3.915 -0.623 1.00 96.75 81 ASN A N 1
ATOM 699 C CA . ASN A 1 81 ? 10.745 -2.969 0.446 1.00 96.75 81 ASN A CA 1
ATOM 700 C C . ASN A 1 81 ? 9.487 -2.301 1.028 1.00 96.75 81 ASN A C 1
ATOM 702 O O . ASN A 1 81 ? 9.320 -2.251 2.244 1.00 96.75 81 ASN A O 1
ATOM 706 N N . CYS A 1 82 ? 8.551 -1.867 0.179 1.00 97.44 82 CYS A N 1
ATOM 707 C CA . CYS A 1 82 ? 7.274 -1.315 0.635 1.00 97.44 82 CYS A CA 1
ATOM 708 C C . CYS A 1 82 ? 6.455 -2.351 1.411 1.00 97.44 82 CYS A C 1
ATOM 710 O O . CYS A 1 82 ? 5.925 -2.029 2.469 1.00 97.44 82 CYS A O 1
ATOM 712 N N . CYS A 1 83 ? 6.423 -3.614 0.970 1.00 98.25 83 CYS A N 1
ATOM 713 C CA . CYS A 1 83 ? 5.770 -4.694 1.719 1.00 98.25 83 CYS A CA 1
ATOM 714 C C . CYS A 1 83 ? 6.363 -4.853 3.130 1.00 98.25 83 CYS A C 1
ATOM 716 O O . CYS A 1 83 ? 5.621 -5.041 4.097 1.00 98.25 83 CYS A O 1
ATOM 718 N N . TYR A 1 84 ? 7.690 -4.746 3.266 1.00 97.62 84 TYR A N 1
ATOM 719 C CA . TYR A 1 84 ? 8.362 -4.762 4.566 1.00 97.62 84 TYR A CA 1
ATOM 720 C C . TYR A 1 84 ? 7.944 -3.572 5.444 1.00 97.62 84 TYR A C 1
ATOM 722 O O . TYR A 1 84 ? 7.578 -3.777 6.603 1.00 97.62 84 TYR A O 1
ATOM 730 N N . ILE A 1 85 ? 7.949 -2.354 4.890 1.00 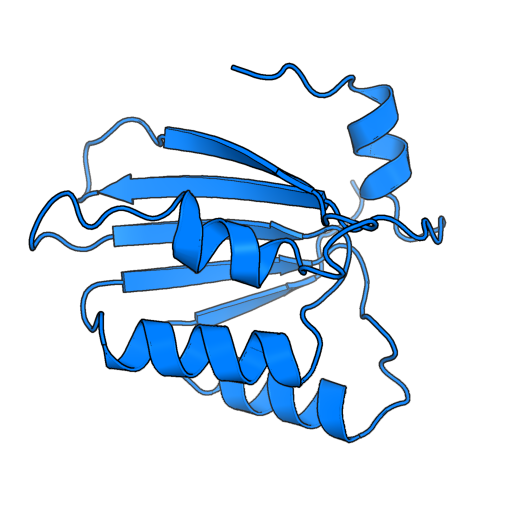97.81 85 ILE A N 1
ATOM 731 C CA . ILE A 1 85 ? 7.566 -1.122 5.600 1.00 97.81 85 ILE A CA 1
ATOM 732 C C . ILE A 1 85 ? 6.112 -1.198 6.083 1.00 97.81 85 ILE A C 1
ATOM 734 O O . ILE A 1 85 ? 5.838 -0.913 7.249 1.00 97.81 85 ILE A O 1
ATOM 738 N N . ILE A 1 86 ? 5.186 -1.635 5.222 1.00 98.12 86 ILE A N 1
ATOM 739 C CA . ILE A 1 86 ? 3.766 -1.790 5.570 1.00 98.12 86 ILE A CA 1
ATOM 740 C C . ILE A 1 86 ? 3.612 -2.799 6.712 1.00 98.12 86 ILE A C 1
ATOM 742 O O . ILE A 1 86 ? 2.897 -2.542 7.679 1.00 98.12 86 ILE A O 1
ATOM 746 N N . ARG A 1 87 ? 4.312 -3.937 6.647 1.00 97.88 87 ARG A N 1
ATOM 747 C CA . ARG A 1 87 ? 4.274 -4.943 7.714 1.00 97.88 87 ARG A CA 1
ATOM 748 C C . ARG A 1 87 ? 4.770 -4.385 9.049 1.00 97.88 87 ARG A C 1
ATOM 750 O O . ARG A 1 87 ? 4.115 -4.608 10.063 1.00 97.88 87 ARG A O 1
ATOM 757 N N . ASP A 1 88 ? 5.912 -3.698 9.060 1.00 97.56 88 ASP A N 1
ATOM 758 C CA . ASP A 1 88 ? 6.476 -3.098 10.277 1.00 97.56 88 ASP A CA 1
ATOM 759 C C . ASP A 1 88 ? 5.523 -2.054 10.882 1.00 97.56 88 ASP A C 1
ATOM 761 O O . ASP A 1 88 ? 5.248 -2.056 12.084 1.00 97.56 88 ASP A O 1
ATOM 765 N N . PHE A 1 89 ? 4.918 -1.228 10.030 1.00 97.12 89 PHE A N 1
ATOM 766 C CA . PHE A 1 89 ? 3.868 -0.299 10.430 1.00 97.12 89 PHE A CA 1
ATOM 767 C C . PHE A 1 89 ? 2.677 -1.022 11.087 1.00 97.12 89 PHE A C 1
ATOM 769 O O . PHE A 1 89 ? 2.278 -0.677 12.200 1.00 97.12 89 PHE A O 1
ATOM 776 N N . LEU A 1 90 ? 2.148 -2.082 10.472 1.00 96.69 90 LEU A N 1
ATOM 777 C CA . LEU A 1 90 ? 1.015 -2.838 11.025 1.00 96.69 90 LEU A CA 1
ATOM 778 C C . LEU A 1 90 ? 1.345 -3.567 12.335 1.00 96.69 90 LEU A C 1
ATOM 780 O O . LEU A 1 90 ? 0.435 -3.843 13.121 1.00 96.69 90 LEU A O 1
ATOM 784 N N . GLN A 1 91 ? 2.613 -3.905 12.582 1.00 95.69 91 GLN A N 1
ATOM 785 C CA . GLN A 1 91 ? 3.053 -4.461 13.865 1.00 95.69 91 GLN A CA 1
ATOM 786 C C . GLN A 1 91 ? 3.010 -3.410 14.977 1.00 95.69 91 GLN A C 1
ATOM 788 O O . GLN A 1 91 ? 2.584 -3.717 16.090 1.00 95.69 91 GLN A O 1
ATOM 793 N N . ARG A 1 92 ? 3.391 -2.166 14.667 1.00 94.62 92 ARG A N 1
ATOM 794 C CA . ARG A 1 92 ? 3.341 -1.029 15.600 1.00 94.62 92 ARG A CA 1
ATOM 795 C C . ARG A 1 92 ? 1.921 -0.507 15.843 1.00 94.62 92 ARG A C 1
ATOM 797 O O . ARG A 1 92 ? 1.668 0.095 16.884 1.00 94.62 92 ARG A O 1
ATOM 804 N N . HIS A 1 93 ? 0.994 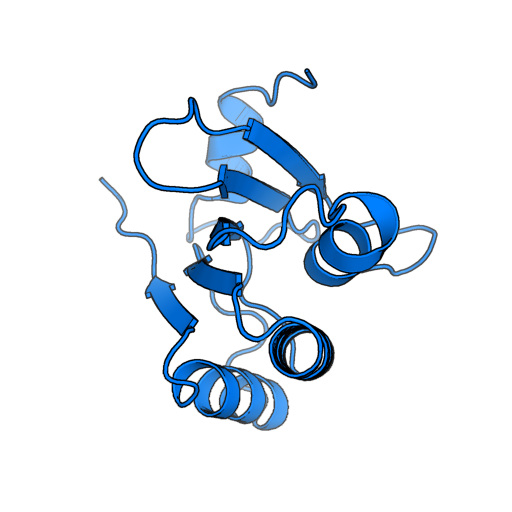-0.767 14.920 1.00 94.62 93 HIS A N 1
ATOM 805 C CA . HIS A 1 93 ? -0.389 -0.290 14.974 1.00 94.62 93 HIS A CA 1
ATOM 806 C C . HIS A 1 93 ? -1.402 -1.453 14.882 1.00 94.62 93 HIS A C 1
ATOM 808 O O . HIS A 1 93 ? -1.997 -1.685 13.827 1.00 94.62 93 HIS A O 1
ATOM 814 N N . PRO A 1 94 ? -1.642 -2.201 15.980 1.00 93.56 94 PRO A N 1
ATOM 815 C CA . PRO A 1 94 ? -2.461 -3.424 15.961 1.00 93.56 94 PRO A CA 1
ATOM 816 C C . PRO A 1 94 ? -3.951 -3.192 15.652 1.00 93.56 94 PRO A C 1
ATOM 818 O O . PRO A 1 94 ? -4.664 -4.121 15.284 1.00 93.56 94 PRO A O 1
ATOM 821 N N . ASN A 1 95 ? -4.411 -1.955 15.799 1.00 93.50 95 ASN A N 1
ATOM 822 C CA . ASN A 1 95 ? -5.768 -1.474 15.560 1.00 93.50 95 ASN A CA 1
ATOM 823 C C . ASN A 1 95 ? -5.961 -0.907 14.138 1.00 93.50 95 ASN A C 1
ATOM 825 O O . ASN A 1 95 ? -7.035 -0.388 13.835 1.00 93.50 95 ASN A O 1
ATOM 829 N N . VAL A 1 96 ? -4.955 -1.029 13.265 1.00 95.31 96 VAL A N 1
ATOM 830 C CA . VAL A 1 96 ? -5.044 -0.658 11.848 1.00 95.31 96 VAL A CA 1
ATOM 831 C C . VAL A 1 96 ? -5.271 -1.897 10.981 1.00 95.31 96 VAL A C 1
ATOM 833 O O . VAL A 1 96 ? -4.571 -2.905 11.116 1.00 95.31 96 VAL A O 1
ATOM 836 N N . TYR A 1 97 ? -6.241 -1.780 10.079 1.00 96.75 97 TYR A N 1
ATOM 837 C CA . TYR A 1 97 ? -6.565 -2.722 9.013 1.00 96.75 97 TYR A CA 1
ATOM 838 C C . TYR A 1 97 ? -6.339 -2.028 7.677 1.00 96.75 97 TYR A C 1
ATOM 840 O O . TYR A 1 97 ? -6.606 -0.829 7.556 1.00 96.75 97 TYR A O 1
ATOM 848 N N . ILE A 1 98 ? -5.819 -2.766 6.699 1.00 97.88 98 ILE A N 1
ATOM 849 C CA . ILE A 1 98 ? -5.510 -2.221 5.383 1.00 97.88 98 ILE A CA 1
ATOM 850 C C . ILE A 1 98 ? -6.062 -3.107 4.268 1.00 97.88 98 ILE A C 1
ATOM 852 O O . ILE A 1 98 ? -5.769 -4.298 4.204 1.00 97.88 98 ILE A O 1
ATOM 856 N N . ASP A 1 99 ? -6.825 -2.496 3.373 1.00 97.81 99 ASP A N 1
ATOM 857 C CA . ASP A 1 99 ? -7.276 -3.099 2.126 1.00 97.81 99 ASP A CA 1
ATOM 858 C C . ASP A 1 99 ? -6.477 -2.491 0.975 1.00 97.81 99 ASP A C 1
ATOM 860 O O . ASP A 1 99 ? -6.454 -1.270 0.806 1.00 97.81 99 ASP A O 1
ATOM 864 N N . ILE A 1 100 ? -5.774 -3.325 0.209 1.00 97.94 100 ILE A N 1
ATOM 865 C CA . ILE A 1 100 ? -4.890 -2.883 -0.872 1.00 97.94 100 ILE A CA 1
ATOM 866 C C . ILE A 1 100 ? -5.453 -3.354 -2.210 1.00 97.94 100 ILE A C 1
ATOM 868 O O . ILE A 1 100 ? -5.293 -4.504 -2.605 1.00 97.94 100 ILE A O 1
ATOM 872 N N . CYS A 1 101 ? -6.041 -2.432 -2.956 1.00 96.44 101 CYS A N 1
ATOM 873 C CA . CYS A 1 101 ? -6.477 -2.648 -4.325 1.00 96.44 101 CYS A CA 1
ATOM 874 C C . CYS A 1 101 ? -5.366 -2.199 -5.281 1.00 96.44 101 CYS A C 1
ATOM 876 O O . CYS A 1 101 ? -4.916 -1.055 -5.203 1.00 96.44 101 CYS A O 1
ATOM 878 N N . VAL A 1 102 ? -4.926 -3.058 -6.202 1.00 95.69 102 VAL A N 1
ATOM 879 C CA . VAL A 1 102 ? -3.859 -2.747 -7.172 1.00 95.69 102 VAL A CA 1
ATOM 880 C C . VAL A 1 102 ? -4.369 -2.818 -8.608 1.00 95.69 102 VAL A C 1
ATOM 882 O O . VAL A 1 102 ? -5.034 -3.777 -8.987 1.00 95.69 102 VAL A O 1
ATOM 885 N N . ALA A 1 103 ? -4.029 -1.836 -9.441 1.00 93.88 103 ALA A N 1
ATOM 886 C CA . ALA A 1 103 ? -4.347 -1.888 -10.870 1.00 93.88 103 ALA A CA 1
ATOM 887 C C . ALA A 1 103 ? -3.403 -2.832 -11.632 1.00 93.88 103 ALA A C 1
ATOM 889 O O . ALA A 1 103 ? -3.811 -3.507 -12.574 1.00 93.88 103 ALA A O 1
ATOM 890 N N . ARG A 1 104 ? -2.123 -2.883 -11.236 1.00 93.38 104 ARG A N 1
ATOM 891 C CA . ARG A 1 104 ? -1.080 -3.682 -11.898 1.00 93.38 104 ARG A CA 1
ATOM 892 C C . ARG A 1 104 ? -0.081 -4.247 -10.895 1.00 93.38 104 ARG A C 1
ATOM 894 O O . ARG A 1 104 ? 0.147 -3.666 -9.837 1.00 93.38 104 ARG A O 1
ATOM 901 N N . LEU A 1 105 ? 0.577 -5.350 -11.253 1.00 93.19 105 LEU A N 1
ATOM 902 C CA . LEU A 1 105 ? 1.661 -5.930 -10.457 1.00 93.19 105 LEU A CA 1
ATOM 903 C C . LEU A 1 105 ? 3.021 -5.351 -10.866 1.00 93.19 105 LEU A C 1
ATOM 905 O O . LEU A 1 105 ? 3.416 -5.439 -12.026 1.00 93.19 105 LEU A O 1
ATOM 909 N N . TYR A 1 106 ? 3.759 -4.803 -9.905 1.00 91.25 106 TYR A N 1
ATOM 910 C CA . TYR A 1 106 ? 5.086 -4.229 -10.111 1.00 91.25 106 TYR A CA 1
ATOM 911 C C . TYR A 1 106 ? 6.170 -5.314 -10.129 1.00 91.25 106 TYR A C 1
ATOM 913 O O . TYR A 1 106 ? 6.397 -5.997 -9.126 1.00 91.25 106 TYR A O 1
ATOM 921 N N . TYR A 1 107 ? 6.844 -5.474 -11.275 1.00 90.44 107 TYR A N 1
ATOM 922 C CA . TYR A 1 107 ? 7.885 -6.487 -11.514 1.00 90.44 107 TYR A CA 1
ATOM 923 C C . TYR A 1 107 ? 7.544 -7.860 -10.911 1.00 90.44 107 TYR A C 1
ATOM 925 O O . TYR A 1 107 ? 8.261 -8.395 -10.061 1.00 90.44 107 TYR A O 1
ATOM 933 N N . SER A 1 108 ? 6.406 -8.428 -11.320 1.00 88.44 108 SER A N 1
ATOM 934 C CA . SER A 1 108 ? 5.916 -9.717 -10.814 1.00 88.44 108 SER A CA 1
ATOM 935 C C . SER A 1 108 ? 6.815 -10.908 -11.164 1.00 88.44 108 SER A C 1
ATOM 937 O O . SER A 1 108 ? 6.668 -11.984 -10.590 1.00 88.44 108 SER A O 1
ATOM 939 N N . ASP A 1 109 ? 7.737 -10.745 -12.107 1.00 91.75 109 ASP A N 1
ATOM 940 C CA . ASP A 1 109 ? 8.791 -11.705 -12.431 1.00 91.75 109 ASP A CA 1
ATOM 941 C C . ASP A 1 109 ? 9.824 -11.836 -11.293 1.00 91.75 109 ASP A C 1
ATOM 943 O O . ASP A 1 109 ? 10.368 -12.922 -11.060 1.00 91.75 109 ASP A O 1
ATOM 947 N N . ARG A 1 110 ? 10.030 -10.772 -10.505 1.00 94.56 110 ARG A N 1
ATOM 948 C CA . ARG A 1 1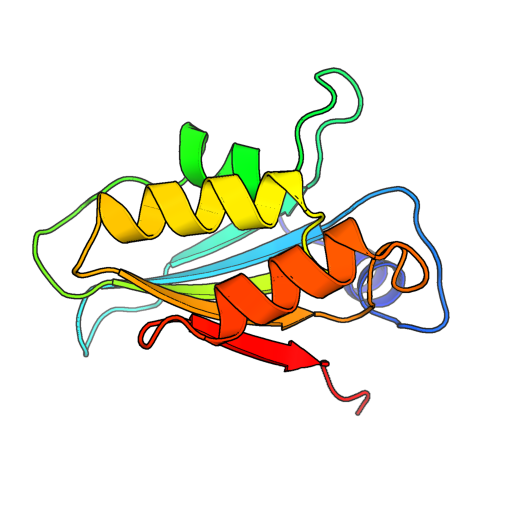10 ? 10.964 -10.755 -9.372 1.00 94.56 110 ARG A CA 1
ATOM 949 C C . ARG A 1 110 ? 10.426 -11.586 -8.210 1.00 94.56 110 ARG A C 1
ATOM 951 O O . ARG A 1 110 ? 9.291 -11.428 -7.757 1.00 94.56 110 ARG A O 1
ATOM 958 N N . GLU A 1 111 ? 11.246 -12.509 -7.708 1.00 96.19 111 GLU A N 1
ATOM 959 C CA . GLU A 1 111 ? 10.855 -13.373 -6.587 1.00 96.19 111 GLU A CA 1
ATOM 960 C C . GLU A 1 111 ? 10.607 -12.580 -5.299 1.00 96.19 111 GLU A C 1
ATOM 962 O O . GLU A 1 111 ? 9.627 -12.842 -4.605 1.00 96.19 111 GLU A O 1
ATOM 967 N N . GLU A 1 112 ? 11.443 -11.586 -5.012 1.00 96.81 112 GLU A N 1
ATOM 968 C CA . GLU A 1 112 ? 11.335 -10.738 -3.822 1.00 96.81 112 GLU A CA 1
ATOM 969 C C . GLU A 1 112 ? 9.999 -9.985 -3.747 1.00 96.81 112 GLU A C 1
ATOM 971 O O . GLU A 1 112 ? 9.354 -10.001 -2.700 1.00 96.81 112 GLU A O 1
ATOM 976 N N . ASN A 1 113 ? 9.517 -9.418 -4.861 1.00 96.06 113 ASN A N 1
ATOM 977 C CA . ASN A 1 113 ? 8.223 -8.728 -4.902 1.00 96.06 113 ASN A CA 1
ATOM 978 C C . ASN A 1 113 ? 7.070 -9.708 -4.674 1.00 96.06 113 ASN A C 1
ATOM 980 O O . ASN A 1 113 ? 6.193 -9.464 -3.847 1.00 96.06 113 ASN A O 1
ATOM 984 N N . ARG A 1 114 ? 7.102 -10.871 -5.340 1.00 96.38 114 ARG A N 1
ATOM 985 C CA . ARG A 1 114 ? 6.103 -11.929 -5.120 1.00 96.38 114 ARG A CA 1
ATOM 986 C C . ARG A 1 114 ? 6.100 -12.417 -3.675 1.00 96.38 114 ARG A C 1
ATOM 988 O O . ARG A 1 114 ? 5.034 -12.700 -3.133 1.00 96.38 114 ARG A O 1
ATOM 995 N N . ARG A 1 115 ? 7.277 -12.560 -3.061 1.00 97.69 115 ARG A N 1
ATOM 996 C CA . ARG A 1 115 ? 7.414 -12.965 -1.661 1.00 97.69 115 ARG A CA 1
ATOM 997 C C . ARG A 1 115 ? 6.833 -11.906 -0.732 1.00 97.69 115 ARG A C 1
ATOM 999 O O . ARG A 1 115 ? 6.010 -12.260 0.103 1.00 97.69 115 ARG A O 1
ATOM 1006 N N . GLY A 1 116 ? 7.194 -10.639 -0.936 1.00 97.75 116 GLY A N 1
ATOM 1007 C CA . GLY A 1 116 ? 6.691 -9.507 -0.160 1.00 97.75 116 GLY A CA 1
ATOM 1008 C C . GLY A 1 116 ? 5.166 -9.428 -0.171 1.00 97.75 116 GLY A C 1
ATOM 1009 O O . GLY A 1 116 ? 4.554 -9.410 0.893 1.00 97.75 116 GLY A O 1
ATOM 1010 N N . LEU A 1 117 ? 4.550 -9.496 -1.356 1.00 97.44 117 LEU A N 1
ATOM 1011 C CA . LEU A 1 117 ? 3.090 -9.491 -1.497 1.00 97.44 117 LEU A CA 1
ATOM 1012 C C . LEU A 1 117 ? 2.436 -10.689 -0.796 1.00 97.44 117 LEU A C 1
ATOM 1014 O O . LEU A 1 117 ? 1.453 -10.523 -0.078 1.00 97.44 117 LEU A O 1
ATOM 1018 N N . LYS A 1 118 ? 2.994 -11.899 -0.953 1.00 97.31 118 LYS A N 1
ATOM 1019 C CA . LYS A 1 118 ? 2.480 -13.110 -0.287 1.00 97.31 118 LYS A CA 1
ATOM 1020 C C . LYS A 1 118 ? 2.576 -13.026 1.231 1.00 97.31 118 LYS A C 1
ATOM 1022 O O . LYS A 1 118 ? 1.668 -13.476 1.920 1.00 97.31 118 LYS A O 1
ATOM 1027 N N . ASP A 1 119 ? 3.681 -12.508 1.750 1.00 97.38 119 ASP A N 1
ATOM 1028 C CA . ASP A 1 119 ? 3.883 -12.379 3.189 1.00 97.38 119 ASP A CA 1
ATOM 1029 C C . ASP A 1 119 ? 2.970 -11.304 3.781 1.00 97.38 119 ASP A C 1
ATOM 1031 O O . ASP A 1 119 ? 2.444 -11.495 4.876 1.00 97.38 119 ASP A O 1
ATOM 1035 N N . LEU A 1 120 ? 2.711 -10.228 3.034 1.00 97.38 120 LEU A N 1
ATOM 1036 C CA . LEU A 1 120 ? 1.759 -9.194 3.422 1.00 97.38 120 LEU A CA 1
ATOM 1037 C 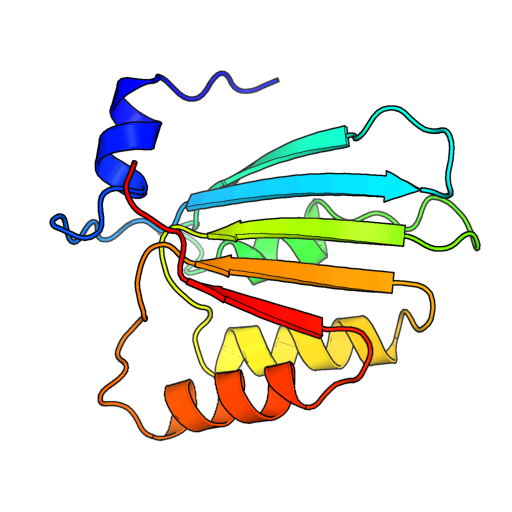C . LEU A 1 120 ? 0.317 -9.731 3.428 1.00 97.38 120 LEU A C 1
ATOM 1039 O O . LEU A 1 120 ? -0.375 -9.583 4.430 1.00 97.38 120 LEU A O 1
ATOM 1043 N N . ALA A 1 121 ? -0.099 -10.454 2.381 1.00 96.81 121 ALA A N 1
ATOM 1044 C CA . ALA A 1 121 ? -1.432 -11.062 2.268 1.00 96.81 121 ALA A CA 1
ATOM 1045 C C . ALA A 1 121 ? -1.723 -12.165 3.306 1.00 96.81 121 ALA A C 1
ATOM 1047 O O . ALA A 1 121 ? -2.868 -12.565 3.494 1.00 96.81 121 ALA A O 1
ATOM 1048 N N . ARG A 1 122 ? -0.697 -12.695 3.983 1.00 97.44 122 ARG A N 1
ATOM 1049 C CA . ARG A 1 122 ? -0.865 -13.662 5.083 1.00 97.44 122 ARG A CA 1
ATOM 1050 C C . ARG A 1 122 ? -1.217 -13.002 6.411 1.00 97.44 122 ARG A C 1
ATOM 1052 O O . ARG A 1 122 ? -1.569 -13.706 7.358 1.00 97.44 122 ARG A O 1
ATOM 1059 N N . LEU A 1 123 ? -1.071 -11.683 6.521 1.00 97.69 123 LEU A N 1
ATOM 1060 C CA . LEU A 1 123 ? -1.420 -10.970 7.739 1.00 97.69 123 LEU A CA 1
ATOM 1061 C C . LEU A 1 123 ? -2.948 -10.874 7.849 1.00 97.69 123 LEU A C 1
ATOM 1063 O O . LEU A 1 123 ? -3.598 -10.448 6.903 1.00 97.69 123 LEU A O 1
ATOM 1067 N N . PRO A 1 124 ? -3.541 -11.170 9.018 1.00 96.06 124 PRO A N 1
ATOM 1068 C CA . PRO A 1 124 ? -4.999 -11.207 9.179 1.00 96.06 124 PRO A CA 1
ATOM 1069 C C . PRO A 1 124 ? -5.689 -9.842 9.021 1.00 96.06 124 PRO A C 1
ATOM 1071 O O . PRO A 1 124 ? -6.912 -9.781 8.992 1.00 96.06 124 PRO A O 1
ATOM 1074 N N . ARG A 1 125 ? -4.921 -8.747 8.976 1.00 96.69 125 ARG A N 1
ATOM 1075 C CA . ARG A 1 125 ? -5.417 -7.365 8.860 1.00 96.69 125 ARG A CA 1
ATOM 1076 C C . ARG A 1 125 ? -5.117 -6.738 7.497 1.00 96.69 125 ARG A C 1
ATOM 1078 O O . ARG A 1 125 ? -5.133 -5.516 7.384 1.00 96.69 125 ARG A O 1
ATOM 1085 N N . VAL A 1 126 ? -4.771 -7.566 6.514 1.00 98.25 126 VAL A N 1
ATOM 1086 C CA . VAL A 1 126 ? -4.438 -7.141 5.158 1.00 98.25 126 VAL A CA 1
ATOM 1087 C C . VAL A 1 126 ? -5.309 -7.907 4.177 1.00 98.25 126 VAL A C 1
ATOM 1089 O O . VAL A 1 126 ? -5.325 -9.137 4.205 1.00 98.25 126 VAL A O 1
ATOM 1092 N N . THR A 1 127 ? -5.949 -7.191 3.261 1.00 97.94 127 THR A N 1
ATOM 1093 C CA . THR A 1 127 ? -6.440 -7.761 2.003 1.00 97.94 127 THR A CA 1
ATOM 1094 C C . THR A 1 127 ? -5.644 -7.176 0.835 1.00 97.94 127 THR A C 1
ATOM 1096 O O . THR A 1 127 ? -5.150 -6.047 0.908 1.00 97.94 127 THR A O 1
ATOM 1099 N N . ILE A 1 128 ? -5.434 -7.975 -0.216 1.00 97.62 128 ILE A N 1
ATOM 1100 C CA . ILE A 1 128 ? -4.785 -7.524 -1.451 1.00 97.62 128 ILE A CA 1
ATOM 1101 C C . ILE A 1 128 ? -5.581 -8.064 -2.631 1.00 97.62 128 ILE A C 1
ATOM 1103 O O . ILE A 1 128 ? -5.595 -9.276 -2.848 1.00 97.62 128 ILE A O 1
ATOM 1107 N N . ASP A 1 129 ? -6.164 -7.162 -3.413 1.00 96.19 129 ASP A N 1
ATOM 1108 C CA . ASP A 1 129 ? -7.013 -7.484 -4.556 1.00 96.19 129 ASP A CA 1
ATOM 1109 C C . ASP A 1 129 ? -6.551 -6.744 -5.814 1.00 96.19 129 ASP A C 1
ATOM 1111 O O . ASP A 1 129 ? -5.998 -5.643 -5.759 1.00 96.19 129 ASP A O 1
ATOM 1115 N N . VAL A 1 130 ? -6.768 -7.361 -6.974 1.00 93.88 130 VAL A N 1
ATOM 1116 C CA . VAL A 1 130 ? -6.543 -6.713 -8.272 1.00 93.88 130 VAL A CA 1
ATOM 1117 C C . VAL A 1 130 ? -7.828 -6.001 -8.677 1.00 93.88 130 VAL A C 1
ATOM 1119 O O . VAL A 1 130 ? -8.902 -6.590 -8.608 1.00 93.88 130 VAL A O 1
ATOM 1122 N N . MET A 1 131 ? -7.726 -4.742 -9.101 1.00 91.62 131 MET A N 1
ATOM 1123 C CA . MET A 1 131 ? -8.884 -3.973 -9.555 1.00 91.62 131 MET A CA 1
ATOM 1124 C C . MET A 1 131 ? -9.473 -4.574 -10.834 1.00 91.62 131 MET A C 1
ATOM 1126 O O . MET A 1 131 ? -8.745 -4.869 -11.785 1.00 91.62 131 MET A O 1
ATOM 1130 N N . GLU A 1 132 ? -10.796 -4.706 -10.873 1.00 82.62 132 GLU A N 1
ATOM 1131 C CA . GLU A 1 132 ? -11.519 -5.096 -12.081 1.00 82.62 132 GLU A CA 1
ATOM 1132 C C . GLU A 1 132 ? -11.682 -3.890 -13.019 1.00 82.62 132 GLU A C 1
ATOM 1134 O O . GLU A 1 132 ? -11.866 -2.753 -12.578 1.00 82.62 132 GLU A O 1
ATOM 1139 N N . ILE A 1 133 ? -11.583 -4.133 -14.328 1.00 65.19 133 ILE A N 1
ATOM 1140 C CA . ILE A 1 133 ? -11.894 -3.129 -15.348 1.00 65.19 133 ILE A CA 1
ATOM 1141 C C . ILE A 1 133 ? -13.395 -3.241 -15.628 1.00 65.19 133 ILE A C 1
ATOM 1143 O O . ILE A 1 133 ? -13.826 -4.269 -16.150 1.00 65.19 133 ILE A O 1
ATOM 1147 N N . GLU A 1 134 ? -14.168 -2.210 -15.287 1.00 54.91 134 GLU A N 1
ATOM 1148 C CA . GLU A 1 134 ? -15.560 -2.061 -15.748 1.00 54.91 134 GLU A CA 1
ATOM 1149 C C . GLU A 1 134 ? -15.643 -1.672 -17.234 1.00 54.91 134 GLU A C 1
ATOM 1151 O O . GLU A 1 134 ? -14.829 -0.828 -17.691 1.00 54.91 134 GLU A O 1
#

Solvent-accessible surface area (backbone atoms only — not comparable to full-atom values): 7564 Å² total; per-residue (Å²): 134,86,82,77,51,75,62,58,53,50,57,53,47,38,69,92,50,84,68,90,75,40,46,32,41,36,37,40,27,60,55,93,83,52,80,64,50,73,50,80,40,54,43,37,83,88,79,71,39,50,31,69,54,48,40,62,70,77,65,58,69,90,86,63,90,56,46,31,44,34,40,37,46,24,29,44,36,65,44,35,68,49,30,50,53,53,51,56,50,45,69,78,34,78,50,47,34,39,37,37,34,18,36,33,75,45,62,65,85,41,64,58,24,48,47,23,51,53,59,43,53,68,37,95,48,35,49,72,46,74,58,81,88,130

Organism: NCBI:txid357074

Sequence (134 aa):
SMYVAKRALREQFDPRWYPQETYLLCELKWGNSGTPWIHWVKNDDYTNRHAEEYFLQEIFELRSFNVCNITWYLSWSPCANCCYIIRDFLQRHPNVYIDICVARLYYSDREENRRGLKDLARLPRVTIDVMEIE

=== Feature glossary ===
Key to the feature types in this record:

— What the protein is —

Primary structure: the covalent order of the twenty standard amino acids along the backbone. Two proteins with the same sequence will (almost always) fold to the same structure; two with 30% identity often share a fold but not the details.

Database cross-references. InterPro integrates a dozen domain/family signature databases into unified entries with residue-range hits. GO terms attach function/process/location labels with evidence codes. CATH codes position the fold in a four-level structural taxonomy. Organism is the NCBI-taxonomy species name.

— Where its atoms are —

The mmCIF block holds the 3D Cartesian coordinates of each backbone atom (N, Cα, C, O) in ångströms. mmCIF is the PDB's canonical archive format — a tagged-loop text representation of the atomic model.

Six rendered views show the 3D structure from the faces of a cube — i.e. along ±x, ±y, ±z. Rendering representation is drawn randomly per protein from cartoon (secondary-structure ribbons), sticks (backbone bonds), or molecular surface; coloring is either N→C rainbow (blue at the N-terminus through red at the C-terminus) or one color per chain.

— Local backbone conformation —

DSSP 8-state secondary structure assigns each residue one of H (α-helix), G (3₁₀-helix), I (π-helix), E (extended β-strand), B (isolated β-bridge), T (hydrogen-bonded turn), S (bend), or '-' (coil). The assignment is computed from backbone hydrogen-bond geometry via the Kabsch–Sander algorithm.

P-SEA three-state annotation labels each residue as helix, strand, or coil based purely on the geometry of the Cα trace. It serves as a fallback when the full backbone (and thus DSSP) is unavailable.

The φ/ψ torsion pair specifies the backbone conformation at each residue. φ rotates about the N–Cα bond, ψ about the Cα–C bond. Steric clashes forbid most of the (φ, ψ) plane — the allowed regions (α-helix basin, β-sheet basin, left-handed helix) are the Ramachandran-allowed regions.

— Global shape and packing —

The geometric summary reports three shape descriptors. Rg (radius of gyration) measures how spread out the Cα atoms are about their centre of mass; compact globular proteins have small Rg, elongated or unfolded ones large. Cα contacts (<8 Å, |i−j|>4) count long-range residue pairs in spatial proximity — high for tightly packed folds, near zero for rods or random coil. The bounding-box extents give the protein's footprint along x, y, z in Å.

Accessible surface area quantifies burial. A residue with SASA near zero is packed into the hydrophobic core; one with SASA >100 Å² sits on the surface. Computed here via the Shrake–Rupley numerical algorithm with a 1.4 Å probe.

Plot images: a contact map (which residues are close in 3D, as an N×N binary image), a Ramachandran scatter (backbone torsion angles, revealing secondary-structure composition at a glance), and — for AlphaFold structures — a PAE heatmap (pairwise prediction confidence).

— Structural neighborhood —

The Foldseek 3Di string encodes local tertiary geometry as a 20-letter alphabet — one character per residue — derived from the relative positions of nearby Cα atoms. Unlike the amino-acid sequence, 3Di is a direct function of the 3D structure, so two proteins with the same fold have similar 3Di strings even at low sequence identity.

Nearest PDB neighbors are the top structural matches found by Foldseek when searching this structure against the entire Protein Data Bank. Each hit reports a TM-score (0 to 1; >0.5 almost always implies the same fold) and an E-value. These are *structural* homologs — they may share no detectable sequence similarity.

— Confidence and disorder —

For AlphaFold models, the B-factor field carries pLDDT — the model's own estimate of local accuracy on a 0–100 scale. Regions with pLDDT<50 should be treated as essentially unmodeled; they often correspond to intrinsically disordered segments.

B-factor (Debye–Waller factor) reflects atomic displacement in the crystal lattice. It is an experimental observable (units Å²), not a prediction; low values mean the atom is pinned down, high values mean it moves or is heterogeneous across the crystal.

Predicted aligned error is AlphaFold's pairwise confidence. Unlike pLDDT (per-residue), PAE is per-residue-pair and captures whether two parts of the structure are correctly placed relative to each other. Units are ångströms of expected positional error.